Protein AF-A0A1G7LN46-F1 (afdb_monomer)

pLDDT: mean 91.61, std 6.11, range [60.22, 96.94]

S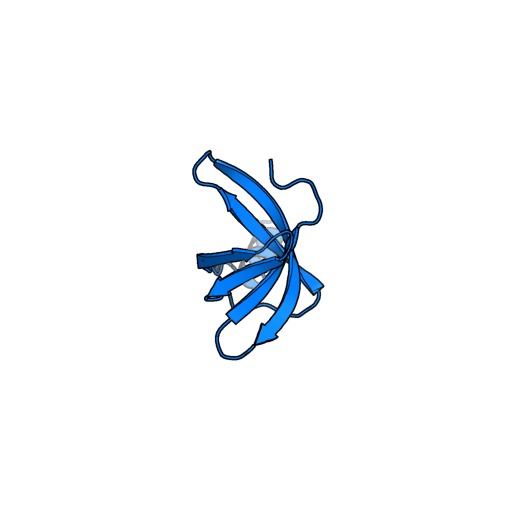equence (73 aa):
MLDKYKKVLQEKRLIQYYGKVSQVIGLTIESTGPLSNIGEICNIKTINGNTILAEVVGFKEEKVYLMPLGNME

Secondary structure (DSSP, 8-state):
--HHHHHHHHHS-------EEEEEETTEEEEE-----TT-EEEEEPTTS-EEEEEEEEEETTEEEEEESS---

Nearest PDB structures (foldseek):
  6wm2-asse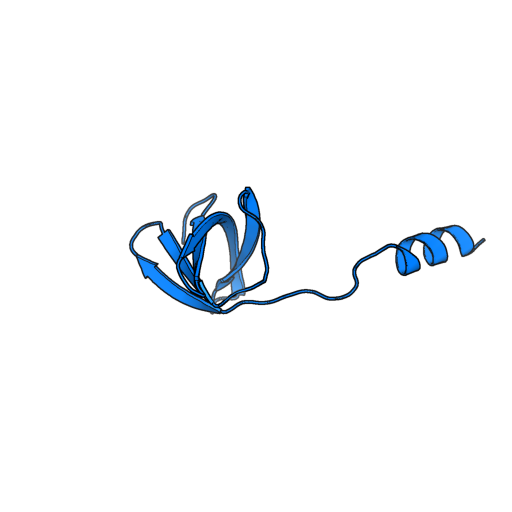mbly1_F  TM=7.891E-01  e=3.403E-02  Homo sapiens
  6xby-assembly1_E  TM=7.840E-01  e=2.863E-02  Bos ta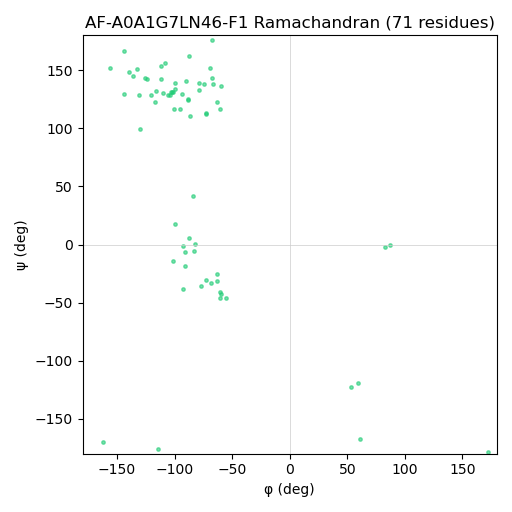urus
  4dt4-assembly1_A  TM=8.659E-01  e=2.028E-01  Escherichia coli K-12
  5i7q-assembly1_A  TM=6.865E-01  e=1.610E-01  Homo sapiens
  4q4l-assembly1_A  TM=5.850E-01  e=9.592E-02  Burkholderia thailandensis E264

Structure (mmCIF, N/CA/C/O backbone):
data_AF-A0A1G7LN46-F1
#
_entry.id   AF-A0A1G7LN46-F1
#
loop_
_atom_site.group_PDB
_atom_site.id
_atom_site.type_symbol
_atom_site.label_atom_id
_atom_site.label_alt_id
_atom_site.label_comp_id
_atom_site.label_asym_id
_atom_site.label_entity_id
_atom_site.label_seq_id
_atom_site.pdbx_PDB_ins_code
_atom_site.Cartn_x
_atom_site.Cartn_y
_atom_site.Cartn_z
_atom_site.occupancy
_atom_site.B_iso_or_equiv
_atom_site.auth_seq_id
_atom_site.auth_comp_id
_atom_site.auth_asym_id
_atom_site.auth_atom_id
_atom_site.pdbx_PDB_model_num
ATOM 1 N N . MET A 1 1 ? 26.643 11.702 -25.423 1.00 74.19 1 MET A N 1
ATOM 2 C CA . MET A 1 1 ? 27.034 11.780 -23.983 1.00 74.19 1 MET A CA 1
ATOM 3 C C . MET A 1 1 ? 25.824 11.704 -23.045 1.00 74.19 1 MET A C 1
ATOM 5 O O . MET A 1 1 ? 25.940 11.100 -21.988 1.00 74.19 1 MET A O 1
ATOM 9 N N . LEU A 1 2 ? 24.655 12.247 -23.419 1.00 90.69 2 LEU A N 1
ATOM 10 C CA . LEU A 1 2 ? 23.415 12.139 -22.623 1.00 90.69 2 LEU A CA 1
ATOM 11 C C . LEU A 1 2 ? 22.630 10.832 -22.847 1.00 90.69 2 LEU A C 1
ATOM 13 O O . LEU A 1 2 ? 21.647 10.572 -22.157 1.00 90.69 2 LEU A O 1
ATOM 17 N N . ASP A 1 3 ? 23.061 10.002 -23.793 1.00 92.88 3 ASP A N 1
ATOM 18 C CA . ASP A 1 3 ? 22.325 8.822 -24.264 1.00 92.88 3 ASP A CA 1
ATOM 19 C C . ASP A 1 3 ? 22.125 7.773 -23.161 1.00 92.88 3 ASP A C 1
ATOM 21 O O . ASP A 1 3 ? 21.068 7.150 -23.081 1.00 92.88 3 ASP A O 1
ATOM 25 N N . LYS A 1 4 ? 23.079 7.681 -22.220 1.00 92.00 4 LYS A N 1
ATOM 26 C CA . LYS A 1 4 ? 22.958 6.880 -20.991 1.00 92.00 4 LYS A CA 1
ATOM 27 C C . LYS A 1 4 ? 21.709 7.252 -20.183 1.00 92.00 4 LYS A C 1
ATOM 29 O O . LYS A 1 4 ? 20.984 6.369 -19.741 1.00 92.00 4 LYS A O 1
ATOM 34 N N . TYR A 1 5 ? 21.452 8.546 -19.986 1.00 92.44 5 TYR A N 1
ATOM 35 C CA . TYR A 1 5 ? 20.322 9.021 -19.182 1.00 92.44 5 TYR A CA 1
ATOM 36 C C . TYR A 1 5 ? 19.001 8.916 -19.947 1.00 92.44 5 TYR A C 1
ATOM 38 O O . TYR A 1 5 ? 17.986 8.554 -19.358 1.00 92.44 5 TYR A O 1
ATOM 46 N N . LYS A 1 6 ? 19.018 9.154 -21.268 1.00 92.06 6 LYS A N 1
ATOM 47 C CA . LYS A 1 6 ? 17.835 8.987 -22.129 1.00 92.06 6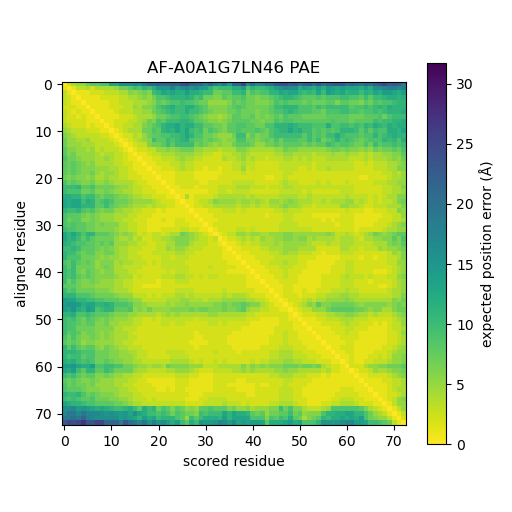 LYS A CA 1
ATOM 48 C C . LYS A 1 6 ? 17.303 7.555 -22.096 1.00 92.06 6 LYS A C 1
ATOM 50 O O . LYS A 1 6 ? 16.098 7.374 -21.958 1.00 92.06 6 LYS A O 1
ATOM 55 N N . LYS A 1 7 ? 18.193 6.557 -22.146 1.00 92.75 7 LYS A N 1
ATOM 56 C CA . LYS A 1 7 ? 17.811 5.141 -22.064 1.00 92.75 7 LYS A CA 1
ATOM 57 C C . LYS A 1 7 ? 17.111 4.810 -20.739 1.00 92.75 7 LYS A C 1
ATOM 59 O O . LYS A 1 7 ? 16.032 4.234 -20.742 1.00 92.75 7 LYS A O 1
ATOM 64 N N . VAL A 1 8 ? 17.666 5.273 -19.616 1.00 92.69 8 VAL A N 1
ATOM 65 C CA . VAL A 1 8 ? 17.065 5.065 -18.284 1.00 92.69 8 VAL A CA 1
ATOM 66 C C . VAL A 1 8 ? 15.672 5.691 -18.184 1.00 92.69 8 VAL A C 1
ATOM 68 O O . VAL A 1 8 ? 14.770 5.085 -17.613 1.00 92.69 8 VAL A O 1
ATOM 71 N N . LEU A 1 9 ? 15.482 6.892 -18.737 1.00 92.19 9 LEU A N 1
ATOM 72 C CA . LEU A 1 9 ? 14.185 7.575 -18.715 1.00 92.19 9 LEU A CA 1
ATOM 73 C C . LEU A 1 9 ? 13.132 6.882 -19.589 1.00 92.19 9 LEU A C 1
ATOM 75 O O . LEU A 1 9 ? 11.960 6.900 -19.228 1.00 92.19 9 LEU A O 1
ATOM 79 N N . GLN A 1 10 ? 13.535 6.273 -20.707 1.00 90.19 10 GLN A N 1
ATOM 80 C CA . GLN A 1 10 ? 12.631 5.523 -21.586 1.00 90.19 10 GLN A CA 1
ATOM 81 C C . GLN A 1 10 ? 12.198 4.177 -20.986 1.00 90.19 10 GLN A C 1
ATOM 83 O O . GLN A 1 10 ? 11.090 3.723 -21.250 1.00 90.19 10 GLN A O 1
ATOM 88 N N . GLU A 1 11 ? 13.053 3.549 -20.176 1.00 90.69 11 GLU A N 1
ATOM 89 C CA . GLU A 1 11 ? 12.798 2.229 -19.579 1.00 90.69 11 GLU A CA 1
ATOM 90 C C . GLU A 1 11 ? 12.118 2.308 -18.197 1.00 90.69 11 GLU A C 1
ATOM 92 O O . GLU A 1 11 ? 11.540 1.330 -17.720 1.00 90.69 11 GLU A O 1
ATOM 97 N N . LYS A 1 12 ? 12.168 3.463 -17.522 1.00 90.12 12 LYS A N 1
ATOM 98 C CA . LYS A 1 12 ? 11.577 3.655 -16.189 1.00 90.12 12 LYS A CA 1
ATOM 99 C C . LYS A 1 12 ? 10.063 3.862 -16.255 1.00 90.12 12 LYS A C 1
ATOM 101 O O . LYS A 1 12 ? 9.549 4.670 -17.022 1.00 90.12 12 LYS A O 1
ATOM 106 N N . ARG A 1 13 ? 9.344 3.237 -15.318 1.00 82.75 13 ARG A N 1
ATOM 107 C CA . ARG A 1 13 ? 7.952 3.591 -15.011 1.00 82.75 13 ARG A CA 1
ATOM 108 C C . ARG A 1 13 ? 7.931 4.930 -14.267 1.00 82.75 13 ARG A C 1
ATOM 110 O O . ARG A 1 13 ? 8.405 5.013 -13.138 1.00 82.75 13 ARG A O 1
ATOM 117 N N . LEU A 1 14 ? 7.403 5.969 -14.912 1.00 88.81 14 LEU A N 1
ATOM 118 C CA . LEU A 1 14 ? 7.333 7.337 -14.365 1.00 88.81 14 LEU A CA 1
ATOM 119 C C . LEU A 1 14 ? 6.013 7.634 -13.633 1.00 88.81 14 LEU A C 1
ATOM 121 O O . LEU A 1 14 ? 5.823 8.729 -13.113 1.00 88.81 14 LEU A O 1
ATOM 125 N N . ILE A 1 15 ? 5.101 6.661 -13.599 1.00 89.06 15 ILE A N 1
ATOM 126 C CA . ILE A 1 15 ? 3.804 6.762 -12.932 1.00 89.06 15 ILE A CA 1
ATOM 127 C C . ILE A 1 15 ? 3.882 6.021 -11.603 1.00 89.06 15 ILE A C 1
ATOM 129 O O . ILE A 1 15 ? 4.292 4.859 -11.558 1.00 89.06 15 ILE A O 1
ATOM 133 N N . GLN A 1 16 ? 3.435 6.686 -10.542 1.00 86.94 16 GLN A N 1
ATOM 134 C CA . GLN A 1 16 ? 3.269 6.087 -9.227 1.00 86.94 16 GLN A CA 1
ATOM 135 C C . GLN A 1 16 ? 1.784 5.867 -8.947 1.00 86.94 16 GLN A C 1
ATOM 137 O O . GLN A 1 16 ? 0.976 6.785 -9.084 1.00 86.94 16 GLN A O 1
ATOM 142 N N . TYR A 1 17 ? 1.433 4.646 -8.557 1.00 88.62 17 TYR A N 1
ATOM 143 C CA . TYR A 1 17 ? 0.071 4.291 -8.183 1.00 88.62 17 TYR A CA 1
ATOM 144 C C . TYR A 1 17 ? -0.122 4.522 -6.693 1.00 88.62 17 TYR A C 1
ATOM 146 O O . TYR A 1 17 ? 0.760 4.227 -5.887 1.00 88.62 17 TYR A O 1
ATOM 154 N N . TYR A 1 18 ? -1.293 5.037 -6.342 1.00 92.69 18 TYR A N 1
ATOM 155 C CA . TYR A 1 18 ? -1.687 5.290 -4.968 1.00 92.69 18 TYR A CA 1
ATOM 156 C C . TYR A 1 18 ? -2.990 4.562 -4.673 1.00 92.69 18 TYR A C 1
ATOM 158 O O . TYR A 1 18 ? -3.869 4.465 -5.529 1.00 92.69 18 TYR A O 1
ATOM 166 N N . GLY A 1 19 ? -3.085 4.046 -3.455 1.00 93.44 19 GLY A N 1
ATOM 167 C CA . GLY A 1 19 ? -4.320 3.540 -2.878 1.00 93.44 19 GLY A CA 1
ATOM 168 C C . GLY A 1 19 ? -4.749 4.398 -1.701 1.00 93.44 19 GLY A C 1
ATOM 169 O O . GLY A 1 19 ? -4.108 5.398 -1.363 1.00 93.44 19 GLY A O 1
ATOM 170 N N . LYS A 1 20 ? -5.825 3.977 -1.048 1.00 95.12 20 LYS A N 1
ATOM 171 C CA . LYS A 1 20 ? -6.317 4.600 0.179 1.00 95.12 20 LYS A CA 1
ATOM 172 C C . LYS A 1 20 ? -6.577 3.527 1.221 1.00 95.12 20 LYS A C 1
ATOM 174 O O . LYS A 1 20 ? -7.286 2.567 0.940 1.00 95.12 20 LYS A O 1
ATOM 179 N N . VAL A 1 21 ? -6.024 3.706 2.417 1.00 95.38 21 VAL A N 1
ATOM 180 C CA . VAL A 1 21 ? -6.346 2.854 3.567 1.00 95.38 21 VAL A CA 1
ATOM 181 C C . VAL A 1 21 ? -7.828 3.030 3.896 1.00 95.38 21 VAL A C 1
ATOM 183 O O . VAL A 1 21 ? -8.285 4.154 4.111 1.00 95.38 21 VAL A O 1
ATOM 186 N N . SER A 1 22 ? -8.579 1.932 3.885 1.00 95.25 22 SER A N 1
ATOM 187 C CA . SER A 1 22 ? -9.999 1.905 4.242 1.00 95.25 22 SER A CA 1
ATOM 188 C C . SER A 1 22 ? -10.201 1.572 5.711 1.00 95.25 22 SER A C 1
ATOM 190 O O . SER A 1 22 ? -11.075 2.161 6.342 1.00 95.25 22 SER A O 1
ATOM 192 N N . GLN A 1 23 ? -9.399 0.660 6.262 1.00 94.38 23 GLN A N 1
ATOM 193 C CA . GLN A 1 23 ? -9.526 0.230 7.650 1.00 94.38 23 GLN A CA 1
ATOM 194 C C . GLN A 1 23 ? -8.206 -0.332 8.187 1.00 94.38 23 GLN A C 1
ATOM 196 O O . GLN A 1 23 ? -7.406 -0.888 7.441 1.00 94.38 23 GLN A O 1
ATOM 201 N N . VAL A 1 24 ? -8.001 -0.221 9.500 1.00 93.81 24 VAL A N 1
ATOM 202 C CA . VAL A 1 24 ? -6.920 -0.894 10.232 1.00 93.81 24 VAL A CA 1
ATOM 203 C C . VAL A 1 24 ? -7.549 -1.784 11.301 1.00 93.81 24 VAL A C 1
ATOM 205 O O . VAL A 1 24 ? -8.402 -1.325 12.061 1.00 93.81 24 VAL A O 1
ATOM 208 N N . ILE A 1 25 ? -7.161 -3.060 11.338 1.00 91.69 25 ILE A N 1
ATOM 209 C CA . ILE A 1 25 ? -7.651 -4.066 12.288 1.00 91.69 25 ILE A CA 1
ATOM 210 C C . ILE A 1 25 ? -6.438 -4.767 12.904 1.00 91.69 25 ILE A C 1
ATOM 212 O O . ILE A 1 25 ? -5.842 -5.666 12.308 1.00 91.69 25 ILE A O 1
ATOM 216 N N . GLY A 1 26 ? -6.058 -4.344 14.111 1.00 90.75 26 GLY A N 1
ATOM 217 C CA . GLY A 1 26 ? -4.833 -4.818 14.755 1.00 90.75 26 GLY A CA 1
ATOM 218 C C . GLY A 1 26 ? -3.612 -4.499 13.891 1.00 90.75 26 GLY A C 1
ATOM 219 O O . GLY A 1 26 ? -3.355 -3.337 13.597 1.00 90.75 26 GLY A O 1
ATOM 220 N N . LEU A 1 27 ? -2.887 -5.537 13.463 1.00 89.81 27 LEU A N 1
ATOM 221 C CA . LEU A 1 27 ? -1.727 -5.401 12.575 1.00 89.81 27 LEU A CA 1
ATOM 222 C C . LEU A 1 27 ? -2.080 -5.488 11.084 1.00 89.81 27 LEU A C 1
ATOM 224 O O . LEU A 1 27 ? -1.216 -5.288 10.242 1.00 89.81 27 LEU A O 1
ATOM 228 N N . THR A 1 28 ? -3.325 -5.807 10.736 1.00 93.31 28 THR A N 1
ATOM 229 C CA . THR A 1 28 ? -3.742 -5.918 9.336 1.00 93.31 28 THR A CA 1
ATOM 230 C C . THR A 1 28 ? -4.334 -4.599 8.865 1.00 93.31 28 THR A C 1
ATOM 232 O O . THR A 1 28 ? -5.232 -4.045 9.500 1.00 93.31 28 THR A O 1
ATOM 235 N N . ILE A 1 29 ? -3.850 -4.103 7.732 1.00 95.62 29 ILE A N 1
ATOM 236 C CA . ILE A 1 29 ? -4.353 -2.890 7.092 1.00 95.62 29 ILE A CA 1
ATOM 237 C C . ILE A 1 29 ? -5.084 -3.292 5.817 1.00 95.62 29 ILE A C 1
ATOM 239 O O . ILE A 1 29 ? -4.555 -4.033 4.995 1.00 95.62 29 ILE A O 1
ATOM 243 N N . GLU A 1 30 ? -6.296 -2.781 5.651 1.00 96.69 30 GLU A N 1
ATOM 244 C CA . GLU A 1 30 ? -7.066 -2.892 4.421 1.00 96.69 30 GLU A CA 1
ATOM 245 C C . GLU A 1 30 ? -6.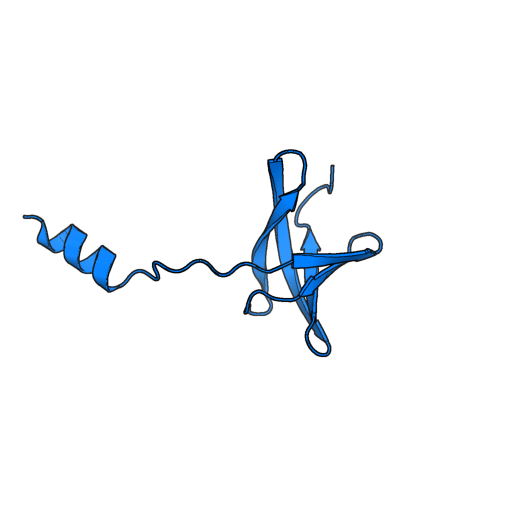940 -1.591 3.621 1.00 96.69 30 GLU A C 1
ATOM 247 O O . GLU A 1 30 ? -7.111 -0.493 4.165 1.00 96.69 30 GLU A O 1
ATOM 252 N N . SER A 1 31 ? -6.687 -1.694 2.317 1.00 96.94 31 SER A N 1
ATOM 253 C CA . SER A 1 31 ? -6.717 -0.555 1.402 1.00 96.94 31 SER A CA 1
ATOM 254 C C . SER A 1 31 ? -7.501 -0.837 0.125 1.00 96.94 31 SER A C 1
ATOM 256 O O . SER A 1 31 ? -7.581 -1.960 -0.369 1.00 96.94 31 SER A O 1
ATOM 258 N N . THR A 1 32 ? -8.077 0.220 -0.444 1.00 95.88 32 THR A N 1
ATOM 259 C CA . THR A 1 32 ? -8.561 0.227 -1.828 1.00 95.88 32 THR A CA 1
ATOM 260 C C . THR A 1 32 ? -7.398 0.601 -2.739 1.00 95.88 32 THR A C 1
ATOM 262 O O . THR A 1 32 ? -6.922 1.744 -2.699 1.00 95.88 32 THR A O 1
ATOM 265 N N . GLY A 1 33 ? -6.930 -0.365 -3.531 1.00 90.81 33 GLY A N 1
ATOM 266 C CA . GLY A 1 33 ? -5.705 -0.239 -4.321 1.00 90.81 33 GLY A CA 1
ATOM 267 C C . GLY A 1 33 ? -4.439 -0.004 -3.468 1.00 90.81 33 GLY A C 1
ATOM 268 O O . GLY A 1 33 ? -4.493 -0.118 -2.239 1.00 90.81 33 GLY A O 1
ATOM 269 N N . PRO A 1 34 ? -3.307 0.382 -4.091 1.00 91.38 34 PRO A 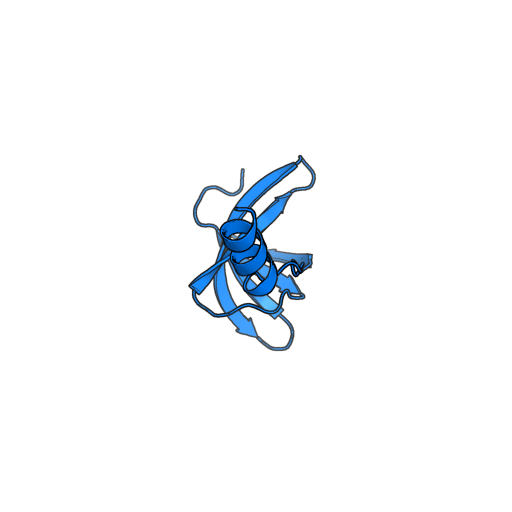N 1
ATOM 270 C CA . PRO A 1 34 ? -3.102 0.417 -5.540 1.00 91.38 34 PRO A CA 1
ATOM 271 C C . PRO A 1 34 ? -3.091 -0.996 -6.147 1.00 91.38 34 PRO A C 1
ATOM 273 O O . PRO A 1 34 ? -3.187 -1.993 -5.438 1.00 91.38 34 PRO A O 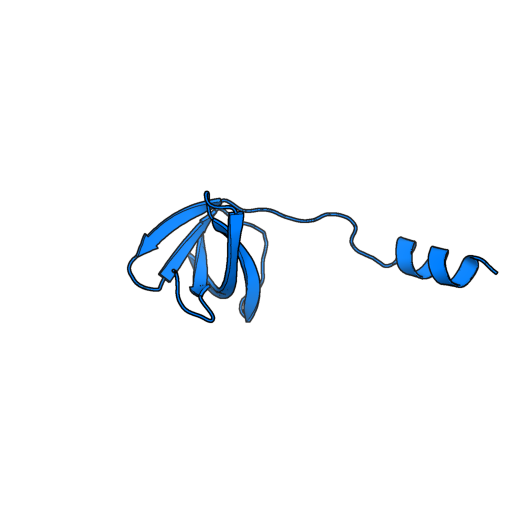1
ATOM 276 N N . LEU A 1 35 ? -2.995 -1.081 -7.477 1.00 88.81 35 LEU A N 1
ATOM 277 C CA . LEU A 1 35 ? -2.639 -2.335 -8.145 1.00 88.81 35 LEU A CA 1
ATOM 278 C C . LEU A 1 35 ? -1.251 -2.764 -7.661 1.00 88.81 35 LEU A C 1
ATOM 280 O O . LEU A 1 35 ? -0.270 -2.059 -7.903 1.00 88.81 35 LEU A O 1
ATOM 284 N N . SER A 1 36 ? -1.199 -3.906 -6.989 1.00 92.81 36 SER A N 1
ATOM 285 C CA . SER A 1 36 ? 0.009 -4.457 -6.380 1.00 92.81 36 SER A CA 1
ATOM 286 C C . SER A 1 36 ? 0.006 -5.975 -6.493 1.00 92.81 36 SER A C 1
ATOM 288 O O . SER A 1 36 ? -1.020 -6.578 -6.808 1.00 92.81 36 SER A O 1
ATOM 290 N N . ASN A 1 37 ? 1.153 -6.590 -6.230 1.00 93.94 37 ASN A N 1
ATOM 291 C CA . ASN A 1 37 ? 1.308 -8.041 -6.170 1.00 93.94 37 ASN A CA 1
ATOM 292 C C . ASN A 1 37 ? 1.509 -8.501 -4.722 1.00 93.94 37 ASN A C 1
ATOM 294 O O . ASN A 1 37 ? 1.977 -7.730 -3.888 1.00 93.94 37 ASN A O 1
ATOM 298 N N . ILE A 1 38 ? 1.188 -9.764 -4.422 1.00 95.75 38 ILE A N 1
ATOM 299 C CA . ILE A 1 38 ? 1.537 -10.366 -3.123 1.00 95.75 38 ILE A CA 1
ATOM 300 C C . ILE A 1 38 ? 3.062 -10.322 -2.949 1.00 95.75 38 ILE A C 1
ATOM 302 O O . ILE A 1 38 ? 3.797 -10.616 -3.892 1.00 95.75 38 ILE A O 1
ATOM 306 N N . GLY A 1 39 ? 3.522 -9.944 -1.757 1.00 95.94 39 GLY A N 1
ATOM 307 C CA . GLY A 1 39 ? 4.936 -9.769 -1.422 1.00 95.94 39 GLY A CA 1
ATOM 308 C C . GLY A 1 39 ? 5.527 -8.417 -1.831 1.00 95.94 39 GLY A C 1
ATOM 309 O O . GLY A 1 39 ? 6.697 -8.143 -1.572 1.00 95.94 39 GLY A O 1
ATOM 310 N N . GLU A 1 40 ? 4.749 -7.549 -2.483 1.00 95.19 40 GLU A N 1
ATOM 311 C CA . GLU A 1 40 ? 5.207 -6.206 -2.829 1.00 95.19 40 GLU A CA 1
ATOM 312 C C . GLU A 1 40 ? 5.234 -5.308 -1.585 1.00 95.19 40 GLU A C 1
ATOM 314 O O . GLU A 1 40 ? 4.310 -5.321 -0.768 1.00 95.19 40 GLU A O 1
ATOM 319 N N . ILE A 1 41 ? 6.293 -4.505 -1.452 1.00 95.06 41 ILE A N 1
ATOM 320 C CA . ILE A 1 41 ? 6.410 -3.528 -0.369 1.00 95.06 41 ILE A CA 1
ATOM 321 C C . ILE A 1 41 ? 5.767 -2.216 -0.795 1.00 95.06 41 ILE A C 1
ATOM 323 O O . ILE A 1 41 ? 6.133 -1.611 -1.804 1.00 95.06 41 ILE A O 1
ATOM 327 N N . CYS A 1 42 ? 4.835 -1.747 0.022 1.00 93.25 42 CYS A N 1
ATOM 328 C CA . CYS A 1 42 ? 4.149 -0.484 -0.141 1.00 93.25 42 CYS A CA 1
ATOM 329 C C . CYS A 1 42 ? 4.540 0.510 0.960 1.00 93.25 42 CYS A C 1
ATOM 331 O O . CYS A 1 42 ? 4.932 0.150 2.071 1.00 93.25 42 CYS A O 1
ATOM 333 N N . ASN A 1 43 ? 4.422 1.792 0.618 1.00 94.81 43 ASN A N 1
ATOM 334 C CA . ASN A 1 43 ? 4.598 2.898 1.548 1.00 94.81 43 ASN A CA 1
ATOM 335 C C . ASN A 1 43 ? 3.220 3.393 1.983 1.00 94.81 43 ASN A C 1
ATOM 337 O O . ASN A 1 43 ? 2.467 3.925 1.162 1.00 94.81 43 ASN A O 1
ATOM 341 N N . ILE A 1 44 ? 2.914 3.275 3.269 1.00 94.25 44 ILE A N 1
ATOM 342 C CA . ILE A 1 44 ? 1.701 3.825 3.866 1.00 94.25 44 ILE A CA 1
ATOM 343 C C . ILE A 1 44 ? 2.045 5.185 4.461 1.00 94.25 44 ILE A C 1
ATOM 345 O O . ILE A 1 44 ? 2.853 5.284 5.381 1.00 94.25 44 ILE A O 1
ATOM 349 N N . LYS A 1 45 ? 1.434 6.244 3.927 1.00 93.62 45 LYS A N 1
ATOM 350 C CA . LYS A 1 45 ? 1.603 7.608 4.439 1.00 93.62 45 LYS A CA 1
ATOM 351 C C . LYS A 1 45 ? 0.582 7.881 5.535 1.00 93.62 45 LYS A C 1
ATOM 353 O O . LYS A 1 45 ? -0.619 7.760 5.292 1.00 93.62 45 LYS A O 1
ATOM 358 N N . THR A 1 46 ? 1.048 8.273 6.715 1.00 89.88 46 THR A N 1
ATOM 359 C CA . THR A 1 46 ? 0.177 8.703 7.814 1.00 89.88 46 THR A CA 1
ATOM 360 C C . THR A 1 46 ? -0.133 10.194 7.705 1.00 89.88 46 THR A C 1
ATOM 362 O O . THR A 1 46 ? 0.560 10.950 7.020 1.00 89.88 46 THR A O 1
ATOM 365 N N . ILE A 1 47 ? -1.177 10.639 8.407 1.00 89.00 47 ILE A N 1
ATOM 366 C CA . ILE A 1 47 ? -1.571 12.054 8.427 1.00 89.00 47 ILE A CA 1
ATOM 367 C C . ILE A 1 47 ? -0.492 12.964 9.036 1.00 89.00 47 ILE A C 1
ATOM 369 O O . ILE A 1 47 ? -0.389 14.128 8.665 1.00 89.00 47 ILE A O 1
ATOM 373 N N . ASN A 1 48 ? 0.358 12.409 9.903 1.00 90.00 48 ASN A N 1
ATOM 374 C CA . ASN A 1 48 ? 1.460 13.122 10.550 1.00 90.00 48 ASN A CA 1
ATOM 375 C C . ASN A 1 48 ? 2.707 13.224 9.651 1.00 90.00 48 ASN A C 1
ATOM 377 O O . ASN A 1 48 ? 3.724 13.767 10.070 1.00 90.00 48 ASN A O 1
ATOM 381 N N . GLY A 1 49 ? 2.651 12.691 8.425 1.00 89.31 49 GLY A N 1
ATOM 382 C CA . GLY A 1 49 ? 3.766 12.686 7.477 1.00 89.31 49 GLY A CA 1
ATOM 383 C C . GLY A 1 49 ? 4.727 11.505 7.628 1.00 89.31 49 GLY A C 1
ATOM 384 O O . GLY A 1 49 ? 5.655 11.384 6.826 1.00 89.31 49 GLY A O 1
ATOM 385 N N . ASN A 1 50 ? 4.497 10.604 8.591 1.00 90.50 50 ASN A N 1
ATOM 386 C CA . ASN A 1 50 ? 5.298 9.387 8.729 1.00 90.50 50 ASN A CA 1
ATOM 387 C C . ASN A 1 50 ? 5.011 8.426 7.569 1.00 90.50 50 ASN A C 1
ATOM 389 O O . ASN A 1 50 ? 3.918 8.410 6.995 1.00 90.50 50 ASN A O 1
ATOM 393 N N . THR A 1 51 ? 6.007 7.611 7.229 1.00 93.38 51 THR A N 1
ATOM 394 C CA . THR A 1 51 ? 5.865 6.534 6.247 1.00 93.38 51 THR A CA 1
ATOM 395 C C . THR A 1 51 ? 6.109 5.201 6.930 1.00 93.38 51 THR A C 1
ATOM 397 O O . THR A 1 51 ? 7.173 4.985 7.501 1.00 93.38 51 THR A O 1
ATOM 400 N N . ILE A 1 52 ? 5.124 4.313 6.843 1.00 93.56 52 ILE A N 1
ATOM 401 C CA . ILE A 1 52 ? 5.197 2.946 7.353 1.00 93.56 52 ILE A CA 1
ATOM 402 C C . ILE A 1 52 ? 5.391 2.021 6.153 1.00 93.56 52 ILE A C 1
ATOM 404 O O . ILE A 1 52 ? 4.646 2.101 5.174 1.00 93.56 52 ILE A O 1
ATOM 408 N N . LEU A 1 53 ? 6.396 1.150 6.221 1.00 95.62 53 LEU A N 1
ATOM 409 C CA . LEU A 1 53 ? 6.570 0.083 5.240 1.00 95.62 53 LEU A CA 1
ATOM 410 C C . LEU A 1 53 ? 5.603 -1.049 5.558 1.00 95.62 53 LEU A C 1
ATOM 412 O O . LEU A 1 53 ? 5.520 -1.480 6.707 1.00 95.62 53 LEU A O 1
ATOM 416 N N . ALA A 1 54 ? 4.905 -1.544 4.545 1.00 96.00 54 ALA A N 1
ATOM 417 C CA . ALA A 1 54 ? 4.028 -2.693 4.683 1.00 96.00 54 ALA A CA 1
ATOM 418 C C . ALA A 1 54 ? 4.132 -3.613 3.470 1.00 96.00 54 ALA A C 1
ATOM 420 O O . ALA A 1 54 ? 4.366 -3.160 2.353 1.00 96.00 54 ALA A O 1
ATOM 421 N N . GLU A 1 55 ? 3.946 -4.903 3.690 1.00 96.88 55 GLU A N 1
ATOM 422 C CA . GLU A 1 55 ? 3.938 -5.931 2.661 1.00 96.88 55 GLU A CA 1
ATOM 423 C C . GLU A 1 55 ? 2.503 -6.302 2.302 1.00 96.88 55 GLU A C 1
ATOM 425 O O . GLU A 1 55 ? 1.647 -6.442 3.177 1.00 96.88 55 GLU A O 1
ATOM 430 N N . VAL A 1 56 ? 2.243 -6.485 1.011 1.00 96.88 56 VAL A N 1
ATOM 431 C CA . VAL A 1 56 ? 0.971 -7.018 0.523 1.00 96.88 56 VAL A CA 1
ATOM 432 C C . VAL A 1 56 ? 0.885 -8.508 0.827 1.00 96.88 56 VAL A C 1
ATOM 434 O O . VAL A 1 56 ? 1.599 -9.314 0.236 1.00 96.88 56 VAL A O 1
ATOM 437 N N . VAL A 1 57 ? -0.037 -8.887 1.708 1.00 96.81 57 VAL A N 1
ATOM 438 C CA . VAL A 1 57 ? -0.209 -10.278 2.159 1.00 96.81 57 VAL A CA 1
ATOM 439 C C . VAL A 1 57 ? -1.370 -10.993 1.476 1.00 96.81 57 VAL A C 1
ATOM 441 O O . VAL A 1 57 ? -1.464 -12.216 1.534 1.00 96.81 57 VAL A O 1
ATOM 444 N N . GLY A 1 58 ? -2.255 -10.257 0.803 1.00 95.94 58 GLY A N 1
ATOM 445 C CA . GLY A 1 58 ? -3.347 -10.858 0.052 1.00 95.94 58 GLY A CA 1
ATOM 446 C C . GLY A 1 58 ? -4.354 -9.854 -0.481 1.00 95.94 58 GLY A C 1
ATOM 447 O O . GLY A 1 58 ? -4.239 -8.645 -0.282 1.00 95.94 58 GLY A O 1
ATOM 448 N N . PHE A 1 59 ? -5.371 -10.390 -1.147 1.00 95.38 59 PHE A N 1
ATOM 449 C CA . PHE A 1 59 ? -6.464 -9.626 -1.732 1.00 95.38 59 PHE A CA 1
ATOM 450 C C . PHE A 1 59 ? -7.790 -10.316 -1.432 1.00 95.38 59 PHE A C 1
ATOM 452 O O . PHE A 1 59 ? -7.865 -11.547 -1.424 1.00 95.38 59 PHE A O 1
ATOM 459 N N . LYS A 1 60 ? -8.841 -9.529 -1.218 1.00 93.75 60 LYS A N 1
ATOM 460 C CA . LYS A 1 60 ? -10.218 -10.026 -1.143 1.00 93.75 60 LYS A CA 1
ATOM 461 C C . LYS A 1 60 ? -11.134 -8.988 -1.766 1.00 93.75 60 LYS A C 1
ATOM 463 O O . LYS A 1 60 ? -11.055 -7.819 -1.402 1.00 93.75 60 LYS A O 1
ATOM 468 N N . GLU A 1 61 ? -11.996 -9.420 -2.683 1.00 89.75 61 GLU A N 1
ATOM 469 C CA . GLU A 1 61 ? -12.866 -8.516 -3.448 1.00 89.75 61 GLU A CA 1
ATOM 470 C C . GLU A 1 61 ? -12.033 -7.409 -4.126 1.00 89.75 61 GLU A C 1
ATOM 472 O O . GLU A 1 61 ? -11.106 -7.717 -4.871 1.00 89.75 61 GLU A O 1
ATOM 477 N N . GLU A 1 62 ? -12.317 -6.136 -3.851 1.00 89.31 62 GLU A N 1
ATOM 478 C CA . GLU A 1 62 ? -11.583 -4.978 -4.386 1.00 89.31 62 GLU A CA 1
ATOM 479 C C . GLU A 1 62 ? -10.558 -4.407 -3.386 1.00 89.31 62 GLU A C 1
ATOM 481 O O . GLU A 1 62 ? -10.123 -3.255 -3.495 1.00 89.31 62 GLU A O 1
ATOM 486 N N . LYS A 1 63 ? -10.193 -5.198 -2.369 1.00 95.25 63 LYS A N 1
ATOM 487 C CA . LYS A 1 63 ? -9.336 -4.785 -1.256 1.00 95.25 63 LYS A CA 1
ATOM 488 C C . LYS A 1 63 ? -7.984 -5.473 -1.279 1.00 95.25 63 LYS A C 1
ATOM 490 O O . LYS A 1 63 ? -7.865 -6.666 -1.563 1.00 95.25 63 LYS A O 1
ATOM 495 N N . VAL A 1 64 ? -6.975 -4.698 -0.906 1.00 96.56 64 VAL A N 1
ATOM 496 C CA . VAL A 1 64 ? -5.605 -5.138 -0.661 1.00 96.56 64 VAL A CA 1
ATOM 497 C C . VAL A 1 64 ? -5.409 -5.248 0.846 1.00 96.56 64 VAL A C 1
ATOM 499 O O . VAL A 1 64 ? -5.750 -4.323 1.584 1.00 96.56 64 VAL A 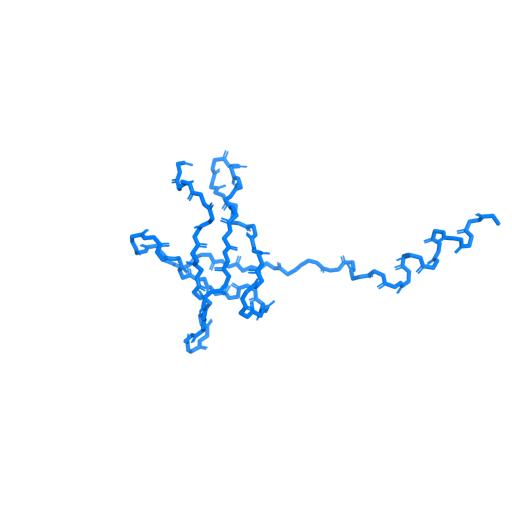O 1
ATOM 502 N N . TYR A 1 65 ? -4.859 -6.370 1.296 1.00 96.56 65 TYR A N 1
ATOM 503 C CA . TYR A 1 65 ? -4.488 -6.591 2.689 1.00 96.56 65 TYR A CA 1
ATOM 504 C C . TYR A 1 65 ? -2.984 -6.453 2.837 1.00 96.56 65 TYR A C 1
ATOM 506 O O . TYR A 1 65 ? -2.210 -7.046 2.082 1.00 96.56 65 TYR A O 1
ATOM 514 N N . LEU A 1 66 ? -2.585 -5.668 3.828 1.00 96.88 66 LEU A N 1
ATOM 515 C CA . LEU A 1 66 ? -1.211 -5.280 4.085 1.00 96.88 66 LEU A CA 1
ATOM 516 C C . LEU A 1 66 ? -0.842 -5.629 5.531 1.00 96.88 66 LEU A C 1
ATOM 518 O O . LEU A 1 66 ? -1.663 -5.460 6.438 1.00 96.88 66 LEU A O 1
ATOM 522 N N . MET A 1 67 ? 0.400 -6.054 5.756 1.00 95.75 67 MET A N 1
ATOM 523 C CA . MET A 1 67 ? 0.998 -6.144 7.091 1.00 95.75 67 MET A CA 1
ATOM 524 C C . MET A 1 67 ? 2.188 -5.189 7.203 1.00 95.75 67 MET A C 1
ATOM 526 O O . MET A 1 67 ? 3.034 -5.181 6.311 1.00 95.75 67 MET A O 1
ATOM 530 N N . PRO A 1 68 ? 2.291 -4.382 8.269 1.00 95.38 68 PRO A N 1
ATOM 531 C CA . PRO A 1 68 ? 3.427 -3.499 8.470 1.00 95.38 68 PRO A CA 1
ATOM 532 C C . PRO A 1 68 ? 4.695 -4.317 8.740 1.00 95.38 68 PRO A C 1
ATOM 534 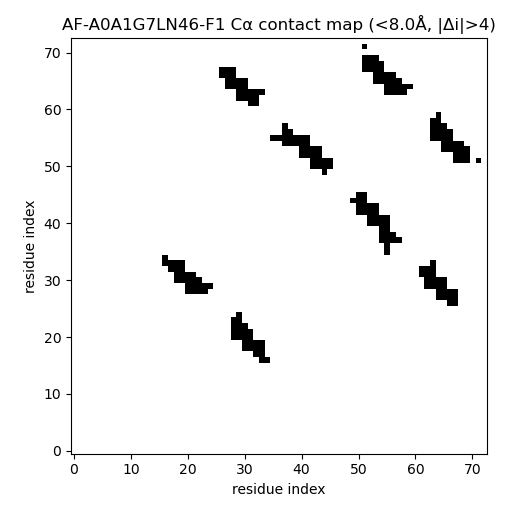O O . PRO A 1 68 ? 4.673 -5.324 9.444 1.00 95.38 68 PRO A O 1
ATOM 537 N N . LEU A 1 69 ? 5.821 -3.840 8.220 1.00 93.19 69 LEU A N 1
ATOM 538 C CA . LEU A 1 69 ? 7.148 -4.417 8.452 1.00 93.19 69 LEU A CA 1
ATOM 539 C C . LEU A 1 69 ? 7.839 -3.859 9.710 1.00 93.19 69 LEU A C 1
ATOM 541 O O . LEU A 1 69 ? 9.007 -4.145 9.961 1.00 93.19 69 LEU A O 1
ATOM 545 N N . GLY A 1 70 ? 7.140 -3.041 10.493 1.00 83.62 70 GLY A N 1
ATOM 546 C CA . GLY A 1 70 ? 7.640 -2.421 11.715 1.00 83.62 70 GLY A CA 1
ATOM 547 C C . GLY A 1 70 ? 6.497 -1.910 12.587 1.00 83.62 70 GLY A C 1
ATOM 548 O O . GLY A 1 70 ? 5.327 -2.191 12.320 1.00 83.62 70 GLY A O 1
ATOM 549 N N . ASN A 1 71 ? 6.829 -1.150 13.630 1.00 76.50 71 ASN A N 1
ATOM 550 C CA . ASN A 1 71 ? 5.822 -0.593 14.531 1.00 76.50 71 ASN A CA 1
ATOM 551 C C . ASN A 1 71 ? 4.947 0.449 13.816 1.00 76.50 71 ASN A C 1
ATOM 553 O O . ASN A 1 71 ? 5.449 1.287 13.068 1.00 76.50 71 ASN A O 1
ATOM 557 N N . MET A 1 72 ? 3.638 0.408 14.080 1.00 70.56 72 MET A N 1
ATOM 558 C CA . MET A 1 72 ? 2.661 1.395 13.599 1.00 70.56 72 MET A CA 1
ATOM 559 C C . MET A 1 72 ? 2.578 2.644 14.506 1.00 70.56 72 MET A C 1
ATOM 561 O O . MET A 1 72 ? 1.478 3.102 14.809 1.00 70.56 72 MET A O 1
ATOM 565 N N . GLU A 1 73 ? 3.709 3.165 14.984 1.00 60.22 73 GLU A N 1
ATOM 566 C CA . GLU A 1 73 ? 3.736 4.370 15.841 1.00 60.22 73 GLU A CA 1
ATOM 567 C C . GLU A 1 73 ? 3.475 5.682 15.073 1.00 60.22 73 GLU A C 1
ATOM 569 O O . GLU A 1 73 ? 3.984 5.859 13.936 1.00 60.22 73 GLU A O 1
#

Radius of gyration: 15.43 Å; Cα contacts (8 Å, |Δi|>4): 113; chains: 1; bounding box: 40×24×40 Å

Foldseek 3Di:
DCVVVVVVVVPDDPDDFDWAFPDDDPQKTKIQDDPDDAQDWDWDADPVRDTWIWGFHDDDDRITIIGTPDDPD

Organism: Thermoanaerobacter thermohydrosulfuricus (NCBI:txid1516)

Solvent-accessible surface area (backbone atoms only — not comparable to full-atom values): 4554 Å² total; per-residue (Å²): 133,63,60,71,59,53,51,54,61,72,73,48,83,88,76,83,82,74,51,46,81,73,47,76,57,91,71,41,33,34,16,47,43,41,97,77,53,75,74,39,79,44,79,45,75,45,97,88,70,48,72,44,51,24,33,27,76,42,73,56,95,80,32,34,32,30,35,58,79,60,83,93,125

InterPro domains:
  IPR004100 ATPase, F1/V1/A1 complex, alpha/beta subunit, N-terminal domain [PF02874] (21-72)

Mean predicted aligned error: 4.88 Å